Protein AF-A0A9X7QNC5-F1 (afdb_monomer)

Radius of gyration: 25.36 Å; Cα contacts (8 Å, |Δi|>4): 151; chains: 1; bounding box: 56×23×85 Å

Mean predicted aligned error: 12.27 Å

Structure (mmCIF, N/CA/C/O backbone):
data_AF-A0A9X7QNC5-F1
#
_entry.id   AF-A0A9X7QNC5-F1
#
loop_
_atom_site.group_PDB
_atom_site.id
_atom_site.type_symbol
_atom_site.label_atom_id
_atom_site.label_alt_id
_atom_site.label_comp_id
_atom_site.label_asym_id
_atom_site.label_entity_id
_atom_site.label_seq_id
_atom_site.pdbx_PDB_ins_code
_atom_site.Cartn_x
_atom_site.Cartn_y
_atom_site.Cartn_z
_atom_site.occupancy
_atom_site.B_iso_or_equiv
_atom_site.auth_seq_id
_atom_site.auth_comp_id
_atom_site.auth_asym_id
_atom_site.auth_atom_id
_atom_site.pdbx_PDB_model_num
ATOM 1 N N . MET A 1 1 ? 39.865 0.778 73.617 1.00 38.91 1 MET A N 1
ATOM 2 C CA . MET A 1 1 ? 41.243 0.432 73.203 1.00 38.91 1 MET A CA 1
ATOM 3 C C . MET A 1 1 ? 41.216 -0.942 72.553 1.00 38.91 1 MET A C 1
ATOM 5 O O . MET A 1 1 ? 40.797 -1.849 73.248 1.00 38.91 1 MET A O 1
ATOM 9 N N . PHE A 1 2 ? 41.678 -1.034 71.291 1.00 42.69 2 PHE A N 1
ATOM 10 C CA . PHE A 1 2 ? 42.242 -2.220 70.602 1.00 42.69 2 PHE A CA 1
ATOM 11 C C . PHE A 1 2 ? 41.344 -3.469 70.449 1.00 42.69 2 PHE A C 1
ATOM 13 O O . PHE A 1 2 ? 40.659 -3.850 71.377 1.00 42.69 2 PHE A O 1
ATOM 20 N N . LYS A 1 3 ? 41.342 -4.279 69.386 1.00 40.38 3 LYS A N 1
ATOM 21 C CA . LYS A 1 3 ? 41.853 -4.374 67.993 1.00 40.38 3 LYS A CA 1
ATOM 22 C C . LYS A 1 3 ? 41.460 -5.841 67.652 1.00 40.38 3 LYS A C 1
ATOM 24 O O . LYS A 1 3 ? 41.657 -6.687 68.511 1.00 40.38 3 LYS A O 1
ATOM 29 N N . HIS A 1 4 ? 40.822 -6.256 66.558 1.00 45.84 4 HIS A N 1
ATOM 30 C CA . HIS A 1 4 ? 41.333 -6.367 65.188 1.00 45.84 4 HIS A CA 1
ATOM 31 C C . HIS A 1 4 ? 40.430 -7.352 64.398 1.00 45.84 4 HIS A C 1
ATOM 33 O O . HIS A 1 4 ? 40.068 -8.394 64.929 1.00 45.84 4 HIS A O 1
ATOM 39 N N . ILE A 1 5 ? 40.140 -6.999 63.140 1.00 60.31 5 ILE A N 1
ATOM 40 C CA . ILE A 1 5 ? 40.220 -7.793 61.888 1.00 60.31 5 ILE A CA 1
ATOM 41 C C . ILE A 1 5 ? 39.660 -9.230 61.855 1.00 60.31 5 ILE A C 1
ATOM 43 O O . ILE A 1 5 ? 40.305 -10.144 62.347 1.00 60.31 5 ILE A O 1
ATOM 47 N N . PHE A 1 6 ? 38.603 -9.431 61.054 1.00 52.28 6 PHE A N 1
ATOM 48 C CA . PHE A 1 6 ? 38.382 -10.601 60.177 1.00 52.28 6 PHE A CA 1
ATOM 49 C C . PHE A 1 6 ? 37.665 -10.085 58.906 1.00 52.28 6 PHE A C 1
ATOM 51 O O . PHE A 1 6 ? 36.603 -9.485 59.001 1.00 52.28 6 PHE A O 1
ATOM 58 N N . ILE A 1 7 ? 38.377 -9.941 57.784 1.00 51.81 7 ILE A N 1
ATOM 59 C CA . ILE A 1 7 ? 38.494 -10.907 56.673 1.00 51.81 7 ILE A CA 1
ATOM 60 C C . ILE A 1 7 ? 37.239 -10.934 55.775 1.00 51.81 7 ILE A C 1
ATOM 62 O O . ILE A 1 7 ? 36.203 -11.465 56.143 1.00 51.81 7 ILE A O 1
ATOM 66 N N . SER A 1 8 ? 37.421 -10.334 54.592 1.00 53.16 8 SER A N 1
ATOM 67 C CA . SER A 1 8 ? 36.971 -10.737 53.250 1.00 53.16 8 SER A CA 1
ATOM 68 C C . SER A 1 8 ? 35.591 -11.376 53.068 1.00 53.16 8 SER A C 1
ATOM 70 O O . SER A 1 8 ? 35.360 -12.471 53.555 1.00 53.16 8 SER A O 1
ATOM 72 N N . ILE A 1 9 ? 34.782 -10.803 52.168 1.00 55.47 9 ILE A N 1
ATOM 73 C CA . ILE A 1 9 ? 34.279 -11.503 50.969 1.00 55.47 9 ILE A CA 1
ATOM 74 C C . ILE A 1 9 ? 33.917 -10.452 49.906 1.00 55.47 9 ILE A C 1
ATOM 76 O O . ILE A 1 9 ? 33.012 -9.635 50.059 1.00 55.47 9 ILE A O 1
ATOM 80 N N . LEU A 1 10 ? 34.699 -10.484 48.827 1.00 58.50 10 LEU A N 1
ATOM 81 C CA . LEU A 1 10 ? 34.372 -9.956 47.511 1.00 58.50 10 LEU A CA 1
ATOM 82 C C . LEU A 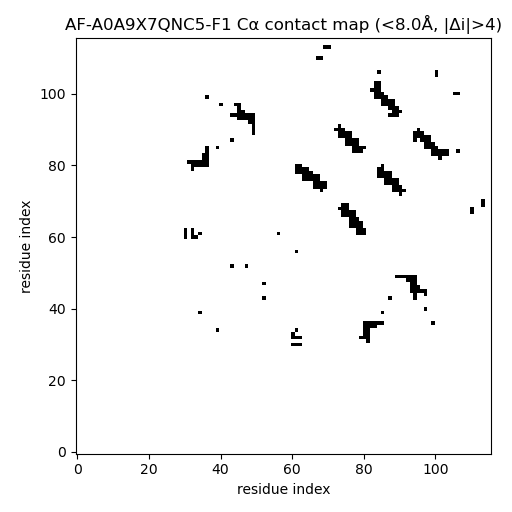1 10 ? 33.172 -10.735 46.960 1.00 58.50 10 LEU A C 1
ATOM 84 O O . LEU A 1 10 ? 33.300 -11.934 46.724 1.00 58.50 10 LEU A O 1
ATOM 88 N N . ILE A 1 11 ? 32.069 -10.058 46.651 1.00 58.66 11 ILE A N 1
ATOM 89 C CA . ILE A 1 11 ? 31.169 -10.487 45.574 1.00 58.66 11 ILE A CA 1
ATOM 90 C C . ILE A 1 11 ? 30.919 -9.251 44.721 1.00 58.66 11 ILE A C 1
ATOM 92 O O . ILE A 1 11 ? 30.096 -8.393 45.033 1.00 58.66 11 ILE A O 1
ATOM 96 N N . GLY A 1 12 ? 31.731 -9.132 43.671 1.00 48.16 12 GLY A N 1
ATOM 97 C CA . GLY A 1 12 ? 31.531 -8.149 42.624 1.00 48.16 12 GLY A CA 1
ATOM 98 C C . GLY A 1 12 ? 30.246 -8.476 41.880 1.00 48.16 12 GLY A C 1
ATOM 99 O O . GLY A 1 12 ? 30.157 -9.510 41.220 1.00 48.16 12 GLY A O 1
ATOM 100 N N . LEU A 1 13 ? 29.261 -7.585 41.963 1.00 52.50 13 LEU A N 1
ATOM 101 C CA . LEU A 1 13 ? 28.206 -7.545 40.963 1.00 52.50 13 LEU A CA 1
ATOM 102 C C . LEU A 1 13 ? 28.806 -6.910 39.707 1.00 52.50 13 LEU A C 1
ATOM 104 O O . LEU A 1 13 ? 28.861 -5.691 39.552 1.00 52.50 13 LEU A O 1
ATOM 108 N N . LEU A 1 14 ? 29.303 -7.768 38.820 1.00 47.16 14 LEU A N 1
ATOM 109 C CA . LEU A 1 14 ? 29.585 -7.408 37.442 1.00 47.16 14 LEU A CA 1
ATOM 110 C C . LEU A 1 14 ? 28.225 -7.205 36.752 1.00 47.16 14 LEU A C 1
ATOM 112 O O . LEU A 1 14 ? 27.658 -8.132 36.178 1.00 47.16 14 LEU A O 1
ATOM 116 N N . CYS A 1 15 ? 27.657 -6.002 36.854 1.00 50.19 15 CYS A N 1
ATOM 117 C CA . CYS A 1 15 ? 26.548 -5.598 35.996 1.00 50.19 15 CYS A CA 1
ATOM 118 C C . CYS A 1 15 ? 27.104 -5.409 34.586 1.00 50.19 15 CYS A C 1
ATOM 120 O O . CYS A 1 15 ? 27.487 -4.308 34.192 1.00 50.19 15 CYS A O 1
ATOM 122 N N . ILE A 1 16 ? 27.178 -6.504 33.830 1.00 54.00 16 ILE A N 1
ATOM 123 C CA . ILE A 1 16 ? 27.313 -6.432 32.382 1.00 54.00 16 ILE A CA 1
ATOM 124 C C . ILE A 1 16 ? 25.974 -5.887 31.887 1.00 54.00 16 ILE A C 1
ATOM 126 O O . ILE A 1 16 ? 25.024 -6.633 31.657 1.00 54.00 16 ILE A O 1
ATOM 130 N N . TYR A 1 17 ? 25.879 -4.564 31.764 1.00 52.00 17 TYR A N 1
ATOM 131 C CA . TYR A 1 17 ? 24.905 -3.972 30.866 1.00 52.00 17 TYR A CA 1
ATOM 1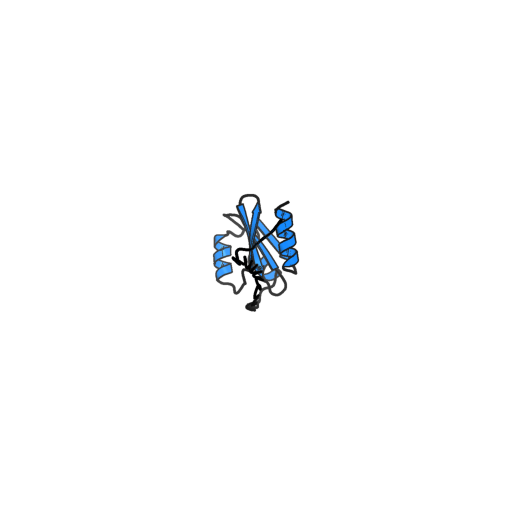32 C C . TYR A 1 17 ? 25.303 -4.436 29.474 1.00 52.00 17 TYR A C 1
ATOM 134 O O . TYR A 1 17 ? 26.215 -3.898 28.850 1.00 52.00 17 TYR A O 1
ATOM 142 N N . VAL A 1 18 ? 24.644 -5.491 29.005 1.00 52.06 18 VAL A N 1
ATOM 143 C CA . VAL A 1 18 ? 24.605 -5.799 27.586 1.00 52.06 18 VAL A CA 1
ATOM 144 C C . VAL A 1 18 ? 23.784 -4.667 26.978 1.00 52.06 18 VAL A C 1
ATOM 146 O O . VAL A 1 18 ? 22.566 -4.753 26.854 1.00 52.06 18 VAL A O 1
ATOM 149 N N . THR A 1 19 ? 24.436 -3.553 26.639 1.00 59.00 19 THR A N 1
ATOM 150 C CA . THR A 1 19 ? 23.926 -2.694 25.577 1.00 59.00 19 THR A CA 1
ATOM 151 C C . THR A 1 19 ? 24.040 -3.532 24.320 1.00 59.00 19 THR A C 1
ATOM 153 O O . THR A 1 19 ? 25.046 -3.510 23.613 1.00 59.00 19 THR A O 1
ATOM 156 N N . GLY A 1 20 ? 23.021 -4.359 24.100 1.00 46.22 20 GLY A N 1
ATOM 157 C CA . GLY A 1 20 ? 22.715 -4.868 22.787 1.00 46.22 20 GLY A CA 1
ATOM 158 C C . GLY A 1 20 ? 22.424 -3.648 21.936 1.00 46.22 20 GLY A C 1
ATOM 159 O O . GLY A 1 20 ? 21.286 -3.197 21.869 1.00 46.22 20 GLY A O 1
ATOM 160 N N . CYS A 1 21 ? 23.464 -3.085 21.322 1.00 47.22 21 CYS A N 1
ATOM 161 C CA . CYS A 1 21 ? 23.294 -2.374 20.076 1.00 47.22 21 CYS A CA 1
ATOM 162 C C . CYS A 1 21 ? 22.641 -3.399 19.157 1.00 47.22 21 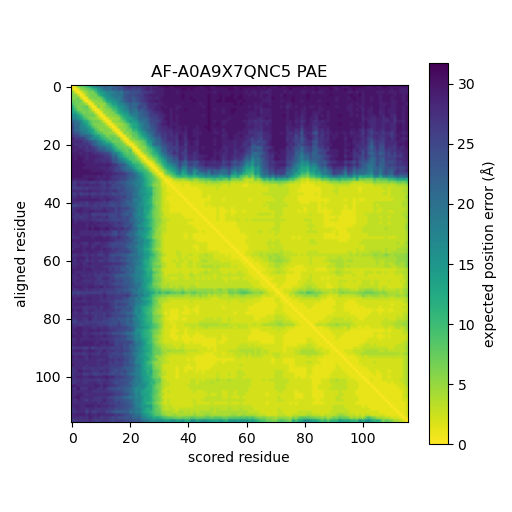CYS A C 1
ATOM 164 O O . CYS A 1 21 ? 23.305 -4.293 18.630 1.00 47.22 21 CYS A O 1
ATOM 166 N N . THR A 1 22 ? 21.319 -3.323 19.043 1.00 49.12 22 THR A N 1
ATOM 167 C CA . THR A 1 22 ? 20.590 -3.865 17.914 1.00 49.12 22 THR A CA 1
ATOM 168 C C . THR A 1 22 ? 21.133 -3.129 16.703 1.00 49.12 22 THR A C 1
ATOM 170 O O . THR A 1 22 ? 20.614 -2.112 16.256 1.00 49.12 22 THR A O 1
ATOM 173 N N . SER A 1 23 ? 22.259 -3.620 16.194 1.00 46.53 23 SER A N 1
ATOM 174 C CA . SER A 1 23 ? 22.671 -3.356 14.836 1.00 46.53 23 SER A CA 1
ATOM 175 C C . SER A 1 23 ? 21.548 -3.931 13.992 1.00 46.53 23 SER A C 1
ATOM 177 O O . SER A 1 23 ? 21.517 -5.134 13.729 1.00 46.53 23 SER A O 1
ATOM 179 N N . TYR A 1 24 ? 20.592 -3.080 13.616 1.00 42.28 24 TYR A N 1
ATOM 180 C CA . TYR A 1 24 ? 19.775 -3.310 12.442 1.00 42.28 24 TYR A CA 1
ATOM 181 C C . TYR A 1 24 ? 20.777 -3.422 11.302 1.00 42.28 24 TYR A C 1
ATOM 183 O O . TYR A 1 24 ? 21.193 -2.439 10.696 1.00 42.28 24 TYR A O 1
ATOM 191 N N . THR A 1 25 ? 21.249 -4.641 11.070 1.00 41.50 25 THR A N 1
ATOM 192 C CA . THR A 1 25 ? 21.876 -5.008 9.821 1.00 41.50 25 THR A CA 1
ATOM 193 C C . THR A 1 25 ? 20.744 -4.944 8.815 1.00 41.50 25 THR A C 1
ATOM 195 O O . THR A 1 25 ? 20.085 -5.930 8.505 1.00 41.50 25 THR A O 1
ATOM 198 N N . THR A 1 26 ? 20.488 -3.733 8.322 1.00 45.75 26 THR A N 1
ATOM 199 C CA . THR A 1 26 ? 19.832 -3.496 7.049 1.00 45.75 26 THR A CA 1
ATOM 200 C C . THR A 1 26 ? 20.766 -4.050 5.979 1.00 45.75 26 THR A C 1
ATOM 202 O O . THR A 1 26 ? 21.393 -3.334 5.203 1.00 45.75 26 THR A O 1
ATOM 205 N N . SER A 1 27 ? 20.853 -5.380 5.914 1.00 44.88 27 SER A N 1
ATOM 206 C CA . SER A 1 27 ? 21.015 -6.051 4.638 1.00 44.88 27 SER A CA 1
ATOM 207 C C . SER A 1 27 ? 19.756 -5.682 3.863 1.00 44.88 27 SER A C 1
ATOM 209 O O . SER A 1 27 ? 18.716 -6.334 3.916 1.00 44.88 27 SER A O 1
ATOM 211 N N . VAL A 1 28 ? 19.80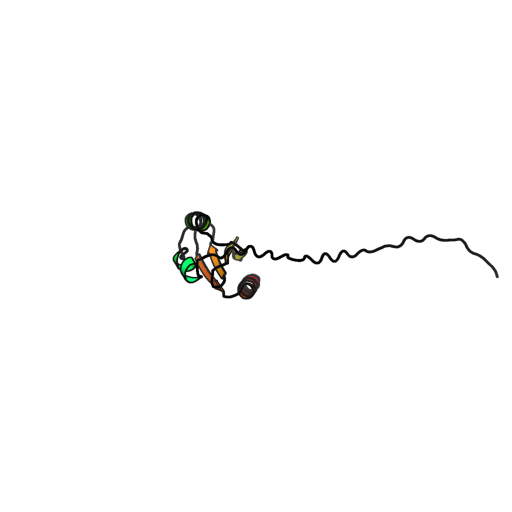1 -4.503 3.238 1.00 49.59 28 VAL A N 1
ATOM 212 C CA . VAL A 1 28 ? 18.839 -4.109 2.229 1.00 49.59 28 VAL A CA 1
ATOM 213 C C . VAL A 1 28 ? 19.078 -5.104 1.113 1.00 49.59 28 VAL A C 1
ATOM 215 O O . VAL A 1 28 ? 19.874 -4.852 0.212 1.00 49.59 28 VAL A O 1
ATOM 218 N N . ASP A 1 29 ? 18.416 -6.258 1.199 1.00 50.34 29 ASP A N 1
ATOM 219 C CA . ASP A 1 29 ? 18.167 -7.087 0.040 1.00 50.34 29 ASP A CA 1
ATOM 220 C C . ASP A 1 29 ? 17.557 -6.134 -0.967 1.00 50.34 29 ASP A C 1
ATOM 222 O O . ASP A 1 29 ? 16.441 -5.614 -0.790 1.00 50.34 29 ASP A O 1
ATOM 226 N N . LYS A 1 30 ? 18.395 -5.796 -1.945 1.00 51.91 30 LYS A N 1
ATOM 227 C CA . LYS A 1 30 ? 18.152 -4.807 -2.977 1.00 51.91 30 LYS A CA 1
ATOM 228 C C . LYS A 1 30 ? 17.219 -5.468 -3.981 1.00 51.91 30 LYS A C 1
ATOM 230 O O . LYS A 1 30 ? 17.571 -5.673 -5.137 1.00 51.91 30 LYS A O 1
ATOM 235 N N . ILE A 1 31 ? 16.027 -5.848 -3.520 1.00 56.34 31 ILE A N 1
ATOM 236 C CA . ILE A 1 31 ? 14.901 -6.144 -4.392 1.00 56.34 31 ILE A CA 1
ATOM 237 C C . ILE A 1 31 ? 14.546 -4.802 -5.016 1.00 56.34 31 ILE A C 1
ATOM 239 O O . ILE A 1 31 ? 13.791 -4.001 -4.469 1.00 56.34 31 ILE A O 1
ATOM 243 N N . SER A 1 32 ? 15.192 -4.530 -6.143 1.00 71.25 32 SER A N 1
ATOM 244 C CA . SER A 1 32 ? 14.875 -3.408 -7.003 1.00 71.25 32 SER A CA 1
ATOM 245 C C . SER A 1 32 ? 13.556 -3.735 -7.688 1.00 71.25 32 SER A C 1
ATOM 247 O O . SER A 1 32 ? 13.535 -4.345 -8.753 1.00 71.25 32 SER A O 1
ATOM 249 N N . THR A 1 33 ? 12.447 -3.366 -7.056 1.00 87.25 33 THR A N 1
ATOM 250 C CA . THR A 1 33 ? 11.140 -3.363 -7.719 1.00 87.25 33 THR A CA 1
ATOM 251 C C . THR A 1 33 ? 11.213 -2.513 -8.998 1.00 87.25 33 THR A C 1
ATOM 253 O O . THR A 1 33 ? 11.792 -1.421 -8.978 1.00 87.25 33 THR A O 1
ATOM 256 N N . PRO A 1 34 ? 10.668 -2.984 -10.134 1.00 92.50 34 PRO A N 1
ATOM 257 C CA . PRO A 1 34 ? 10.636 -2.194 -11.361 1.00 92.50 34 PRO A CA 1
ATOM 258 C C . PRO A 1 34 ? 9.550 -1.107 -11.332 1.00 92.50 34 PRO A C 1
ATOM 260 O O . PRO A 1 34 ? 9.588 -0.203 -12.164 1.00 92.50 34 PRO A O 1
ATOM 263 N N . TYR A 1 35 ? 8.602 -1.190 -10.395 1.00 95.19 35 TYR A N 1
ATOM 264 C CA . TYR A 1 35 ? 7.390 -0.374 -10.378 1.00 95.19 35 TYR A CA 1
ATOM 265 C C . TYR A 1 35 ? 7.592 0.954 -9.661 1.00 95.19 35 TYR A C 1
ATOM 267 O O . TYR A 1 35 ? 8.133 0.989 -8.551 1.00 95.19 35 TYR A O 1
ATOM 275 N N . THR A 1 36 ? 7.106 2.037 -10.262 1.00 96.25 36 THR A N 1
ATOM 276 C CA . THR A 1 36 ? 7.023 3.341 -9.596 1.00 96.25 36 THR A CA 1
ATOM 277 C C . THR A 1 36 ? 5.780 3.443 -8.708 1.00 96.25 36 THR A C 1
ATOM 279 O O . THR A 1 36 ? 4.888 2.591 -8.745 1.00 96.25 36 THR A O 1
ATOM 282 N N . ASN A 1 37 ? 5.705 4.510 -7.914 1.00 95.56 37 ASN A N 1
ATOM 283 C CA . ASN A 1 37 ? 4.500 4.888 -7.176 1.00 95.56 37 ASN A CA 1
ATOM 284 C C . ASN A 1 37 ? 3.260 4.946 -8.086 1.00 95.56 37 ASN A C 1
ATOM 286 O O . ASN A 1 37 ? 2.216 4.396 -7.741 1.00 95.56 37 ASN A O 1
ATOM 290 N N . GLU A 1 38 ? 3.384 5.551 -9.269 1.00 96.31 38 GLU A N 1
ATOM 291 C CA . GLU A 1 38 ? 2.285 5.700 -10.226 1.00 96.31 38 GLU A CA 1
ATOM 292 C C . GLU A 1 38 ? 1.842 4.350 -10.803 1.00 96.31 38 GLU A C 1
ATOM 294 O O . GLU A 1 38 ? 0.648 4.114 -10.993 1.00 96.31 38 GLU A O 1
ATOM 299 N N . ASP A 1 39 ? 2.784 3.438 -11.063 1.00 96.81 39 ASP A N 1
ATOM 300 C CA . ASP A 1 39 ? 2.458 2.091 -11.535 1.00 96.81 39 ASP A CA 1
ATOM 301 C C . ASP A 1 39 ? 1.652 1.318 -10.492 1.00 96.81 39 ASP A C 1
ATOM 303 O O . ASP A 1 39 ? 0.656 0.678 -10.835 1.00 96.81 39 ASP A O 1
ATOM 307 N N . LEU A 1 40 ? 2.045 1.407 -9.217 1.00 96.56 40 LEU A N 1
ATOM 308 C CA . LEU A 1 40 ? 1.341 0.725 -8.133 1.00 96.56 40 LEU A CA 1
ATOM 309 C C . LEU A 1 40 ? -0.000 1.384 -7.792 1.00 96.56 40 LEU A C 1
ATOM 311 O O . LEU A 1 40 ? -0.955 0.659 -7.528 1.00 96.56 40 LEU A O 1
ATOM 315 N N . GLN A 1 41 ? -0.125 2.711 -7.889 1.00 96.56 41 GLN A N 1
ATOM 316 C CA . GLN A 1 41 ? -1.422 3.395 -7.787 1.00 96.56 41 GLN A CA 1
ATOM 317 C C . GLN A 1 41 ? -2.401 2.924 -8.867 1.00 96.56 41 GLN A C 1
ATOM 319 O O . GLN A 1 41 ? -3.554 2.620 -8.569 1.00 96.56 41 GLN A O 1
ATOM 324 N N . ARG A 1 42 ? -1.948 2.808 -10.124 1.00 96.88 42 ARG A N 1
ATOM 325 C CA . ARG A 1 42 ? -2.786 2.269 -11.211 1.00 96.88 42 ARG A CA 1
ATOM 326 C C . ARG A 1 42 ? -3.083 0.783 -11.023 1.00 96.88 42 ARG A C 1
ATOM 328 O O . ARG A 1 42 ? -4.152 0.313 -11.406 1.00 96.88 42 ARG A O 1
ATOM 335 N N . ALA A 1 43 ? -2.137 0.025 -10.471 1.00 96.88 43 ALA A N 1
ATOM 336 C CA . ALA A 1 43 ? -2.311 -1.400 -10.239 1.00 96.88 43 ALA A CA 1
ATOM 337 C C . ALA A 1 43 ? -3.289 -1.702 -9.096 1.00 96.88 43 ALA A C 1
ATOM 339 O O . ALA A 1 43 ? -3.960 -2.736 -9.176 1.00 96.88 43 ALA A O 1
ATOM 340 N N . PHE A 1 44 ? -3.364 -0.831 -8.089 1.00 97.56 44 PHE A N 1
ATOM 341 C CA . PHE A 1 44 ? -4.135 -0.995 -6.856 1.00 97.56 44 PHE A CA 1
ATOM 342 C C . PHE A 1 44 ? -5.043 0.221 -6.592 1.00 97.56 44 PHE A C 1
ATOM 344 O O . PHE A 1 44 ? -4.820 0.959 -5.633 1.00 97.56 44 PHE A O 1
ATOM 351 N N . PRO A 1 45 ? -6.052 0.472 -7.443 1.00 97.81 45 PRO A N 1
ATOM 352 C CA . PRO A 1 45 ? -6.966 1.591 -7.261 1.00 97.81 45 PRO A CA 1
ATOM 353 C C . PRO A 1 45 ? -7.864 1.415 -6.028 1.00 97.81 45 PRO A C 1
ATOM 355 O O . PRO A 1 45 ? -8.155 0.295 -5.599 1.00 97.81 45 PRO A O 1
ATOM 358 N N . VAL A 1 46 ? -8.363 2.540 -5.516 1.00 97.88 46 VAL A N 1
ATOM 359 C CA . VAL A 1 46 ? -9.442 2.577 -4.516 1.00 97.88 46 VAL A CA 1
ATOM 360 C C . VAL A 1 46 ? -10.672 1.825 -5.044 1.00 97.88 46 VAL A C 1
ATOM 362 O O . VAL A 1 46 ? -11.006 1.926 -6.225 1.00 97.88 46 VAL A O 1
ATOM 365 N N . GLY A 1 47 ? -11.322 1.051 -4.176 1.00 97.81 47 GLY A N 1
ATOM 366 C CA . GLY A 1 47 ? -12.446 0.164 -4.494 1.00 97.81 47 GLY A CA 1
ATOM 367 C C . GLY A 1 47 ? -12.036 -1.244 -4.945 1.00 97.81 47 GLY A C 1
ATOM 368 O O . GLY A 1 47 ? -12.884 -2.103 -5.179 1.00 97.81 47 GLY A O 1
ATOM 369 N N . MET A 1 48 ? -10.737 -1.527 -5.088 1.00 98.19 48 MET A N 1
ATOM 370 C CA . MET A 1 48 ? -10.270 -2.890 -5.347 1.00 98.19 48 MET A CA 1
ATOM 371 C C . MET A 1 48 ? -10.459 -3.761 -4.102 1.00 98.19 48 MET A C 1
ATOM 373 O O . MET A 1 48 ? -9.945 -3.432 -3.036 1.00 98.19 48 MET A O 1
ATOM 377 N N . SER A 1 49 ? -11.113 -4.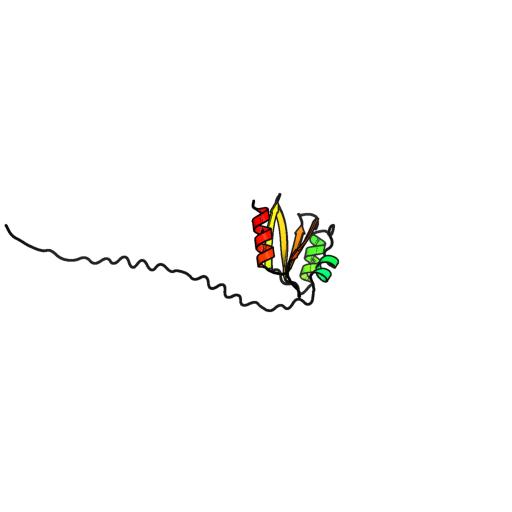916 -4.251 1.00 98.25 49 SER A N 1
ATOM 378 C CA . SER A 1 49 ? -11.256 -5.888 -3.159 1.00 98.25 49 SER A CA 1
ATOM 379 C C . SER A 1 49 ? -9.891 -6.330 -2.612 1.00 98.25 49 SER A C 1
ATOM 381 O O . SER A 1 49 ? -8.969 -6.555 -3.409 1.00 98.25 49 SER A O 1
ATOM 383 N N . ILE A 1 50 ? -9.777 -6.572 -1.305 1.00 96.69 50 ILE A N 1
ATOM 384 C CA . ILE A 1 50 ? -8.510 -7.003 -0.695 1.00 96.69 50 ILE A CA 1
ATOM 385 C C . ILE A 1 50 ? -8.013 -8.346 -1.227 1.00 96.69 50 ILE A C 1
ATOM 387 O O . ILE A 1 50 ? -6.815 -8.475 -1.473 1.00 96.69 50 ILE A O 1
ATOM 391 N N . ASP A 1 51 ? -8.896 -9.302 -1.511 1.00 97.00 51 ASP A N 1
ATOM 392 C CA . ASP A 1 51 ? -8.493 -10.594 -2.086 1.00 97.00 51 ASP A CA 1
ATOM 393 C C . ASP A 1 51 ? -7.807 -10.419 -3.445 1.00 97.00 51 ASP A C 1
ATOM 395 O O . ASP A 1 51 ? -6.729 -10.962 -3.698 1.00 97.00 51 ASP A O 1
ATOM 399 N N . THR A 1 52 ? -8.392 -9.589 -4.313 1.00 97.81 52 THR A N 1
ATOM 400 C CA . THR A 1 52 ? -7.792 -9.242 -5.611 1.00 97.81 52 THR A CA 1
ATOM 401 C C . THR A 1 52 ? -6.445 -8.545 -5.431 1.00 97.81 52 THR A C 1
ATOM 403 O O . THR A 1 52 ? -5.490 -8.874 -6.136 1.00 97.81 52 THR A O 1
ATOM 406 N N . TYR A 1 53 ? -6.342 -7.618 -4.474 1.00 96.94 53 TYR A N 1
ATOM 407 C CA . TYR A 1 53 ? -5.080 -6.959 -4.146 1.00 96.94 53 TYR A CA 1
ATOM 408 C C . TYR A 1 53 ? -4.007 -7.967 -3.713 1.00 96.94 53 TYR A C 1
ATOM 410 O O . TYR A 1 53 ? -2.910 -7.943 -4.268 1.00 96.94 53 TYR A O 1
ATOM 418 N N . ILE A 1 54 ? -4.314 -8.870 -2.773 1.00 94.88 54 ILE A N 1
ATOM 419 C CA . ILE A 1 54 ? -3.368 -9.874 -2.260 1.00 94.88 54 ILE A CA 1
ATOM 420 C C . ILE A 1 54 ? -2.894 -10.775 -3.400 1.00 94.88 54 ILE A C 1
ATOM 422 O O . ILE A 1 54 ? -1.688 -10.940 -3.595 1.00 94.88 54 ILE A O 1
ATOM 426 N N . ASN A 1 55 ? -3.830 -11.299 -4.195 1.00 96.56 55 ASN A N 1
ATOM 427 C CA . ASN A 1 55 ? -3.521 -12.168 -5.328 1.00 96.56 55 ASN A CA 1
ATOM 428 C C . ASN A 1 55 ? -2.610 -11.473 -6.345 1.00 96.56 55 ASN A C 1
ATOM 430 O O . ASN A 1 55 ? -1.604 -12.039 -6.775 1.00 96.56 55 ASN A O 1
ATOM 434 N N . LYS A 1 56 ? -2.916 -10.218 -6.692 1.00 96.00 56 LYS A N 1
ATOM 435 C CA . LYS A 1 56 ? -2.120 -9.439 -7.643 1.00 96.00 56 LYS A CA 1
ATOM 436 C C . LYS A 1 56 ? -0.745 -9.084 -7.078 1.00 96.00 56 LYS A C 1
ATOM 438 O O . LYS A 1 56 ? 0.256 -9.293 -7.756 1.00 96.00 56 LYS A O 1
ATOM 443 N N . LYS A 1 57 ? -0.677 -8.608 -5.830 1.00 94.50 57 LYS A N 1
ATOM 444 C CA . LYS A 1 57 ? 0.573 -8.279 -5.128 1.00 94.50 57 LYS A CA 1
ATOM 445 C C . LYS A 1 57 ? 1.512 -9.487 -5.069 1.00 94.50 57 LYS A C 1
ATOM 447 O O . LYS A 1 57 ? 2.698 -9.320 -5.328 1.00 94.50 57 LYS A O 1
ATOM 452 N N . ASN A 1 58 ? 1.004 -10.681 -4.763 1.00 93.38 58 ASN A N 1
ATOM 453 C CA . ASN A 1 58 ? 1.818 -11.900 -4.678 1.00 93.38 58 ASN A CA 1
ATOM 454 C C . ASN A 1 58 ? 2.459 -12.292 -6.021 1.00 93.38 58 ASN A C 1
ATOM 456 O O . ASN A 1 58 ? 3.510 -12.925 -6.031 1.00 93.38 58 ASN A O 1
ATOM 460 N N . GLY A 1 59 ? 1.858 -11.891 -7.146 1.00 92.88 59 GLY A N 1
ATOM 461 C CA . GLY A 1 59 ? 2.422 -12.071 -8.486 1.00 92.88 59 GLY A CA 1
ATOM 462 C C . GLY A 1 59 ? 3.364 -10.951 -8.942 1.00 92.88 59 GLY A C 1
ATOM 463 O O . GLY A 1 59 ? 3.911 -11.033 -10.040 1.00 92.88 59 GLY A O 1
ATOM 464 N N . MET A 1 60 ? 3.551 -9.895 -8.145 1.00 93.19 60 MET A N 1
ATOM 465 C CA . MET A 1 60 ? 4.373 -8.740 -8.505 1.00 93.19 60 MET A CA 1
ATOM 466 C C . MET A 1 60 ? 5.677 -8.722 -7.692 1.00 93.19 60 MET A C 1
ATOM 468 O O . MET A 1 60 ? 5.635 -8.889 -6.473 1.00 93.19 60 MET A O 1
ATOM 472 N N . PRO A 1 61 ? 6.842 -8.445 -8.312 1.00 93.06 61 PRO A N 1
ATOM 473 C CA . PRO A 1 61 ? 8.110 -8.269 -7.599 1.00 93.06 61 PRO A CA 1
ATOM 474 C C . PRO A 1 61 ? 8.160 -6.930 -6.834 1.00 93.06 61 PRO A C 1
ATOM 476 O O . PRO A 1 61 ? 8.931 -6.032 -7.166 1.00 93.06 61 PRO A O 1
ATOM 479 N N . VAL A 1 62 ? 7.316 -6.786 -5.808 1.00 91.50 62 VAL A N 1
ATOM 480 C CA . VAL A 1 62 ? 7.204 -5.595 -4.954 1.00 91.50 62 VAL A CA 1
ATOM 481 C C . VAL A 1 62 ? 7.518 -5.965 -3.509 1.00 91.50 62 VAL A C 1
ATOM 483 O O . VAL A 1 62 ? 6.867 -6.827 -2.911 1.00 91.50 62 VAL A O 1
ATOM 486 N N . LYS A 1 63 ? 8.488 -5.269 -2.913 1.00 91.31 63 LYS A N 1
ATOM 487 C CA . LYS A 1 63 ? 8.906 -5.514 -1.532 1.00 91.31 63 LYS A CA 1
ATOM 488 C C . LYS A 1 63 ? 7.889 -4.930 -0.554 1.00 91.31 63 LYS A C 1
ATOM 490 O O . LYS A 1 63 ? 7.591 -3.738 -0.589 1.00 91.31 63 LYS A O 1
ATOM 495 N N . HIS A 1 64 ? 7.371 -5.778 0.327 1.00 94.75 64 HIS A N 1
ATOM 496 C CA . HIS A 1 64 ? 6.614 -5.340 1.495 1.00 94.75 64 HIS A CA 1
ATOM 497 C C . HIS A 1 64 ? 7.583 -4.922 2.596 1.00 94.75 64 HIS A C 1
ATOM 499 O O . HIS A 1 64 ? 8.506 -5.678 2.896 1.00 94.75 64 HIS A O 1
ATOM 505 N N . ILE A 1 65 ? 7.388 -3.735 3.163 1.00 94.19 65 ILE A N 1
ATOM 506 C CA . ILE A 1 65 ? 8.257 -3.215 4.222 1.00 94.19 65 ILE A CA 1
ATOM 507 C C . ILE A 1 65 ? 7.646 -3.489 5.590 1.00 94.19 65 ILE A C 1
ATOM 509 O O . ILE A 1 65 ? 8.281 -4.105 6.440 1.00 94.19 65 ILE A O 1
ATOM 513 N N . SER A 1 66 ? 6.409 -3.045 5.787 1.00 94.75 66 SER A N 1
ATOM 514 C CA . SER A 1 66 ? 5.706 -3.131 7.061 1.00 94.75 66 SER A CA 1
ATOM 515 C C . SER A 1 66 ? 4.202 -2.961 6.857 1.00 94.75 66 SER A C 1
ATOM 517 O O . SER A 1 66 ? 3.736 -2.530 5.796 1.00 94.75 66 SER A O 1
ATOM 519 N N . ASN A 1 67 ? 3.446 -3.284 7.901 1.00 96.00 67 ASN A N 1
ATOM 520 C CA . ASN A 1 67 ? 2.050 -2.899 8.042 1.00 96.00 67 ASN A CA 1
ATOM 521 C C . ASN A 1 67 ? 1.965 -1.799 9.095 1.00 96.00 67 ASN A C 1
ATOM 523 O O . ASN A 1 67 ? 2.570 -1.944 10.155 1.00 96.00 67 ASN A O 1
ATOM 527 N N . ILE A 1 68 ? 1.192 -0.756 8.812 1.00 94.88 68 ILE A N 1
ATOM 528 C CA . ILE A 1 68 ? 0.845 0.284 9.774 1.00 94.88 68 ILE A CA 1
ATOM 529 C C . ILE A 1 68 ? -0.615 0.094 10.212 1.00 94.88 68 ILE A C 1
ATOM 531 O O . ILE A 1 68 ? -1.486 -0.127 9.357 1.00 94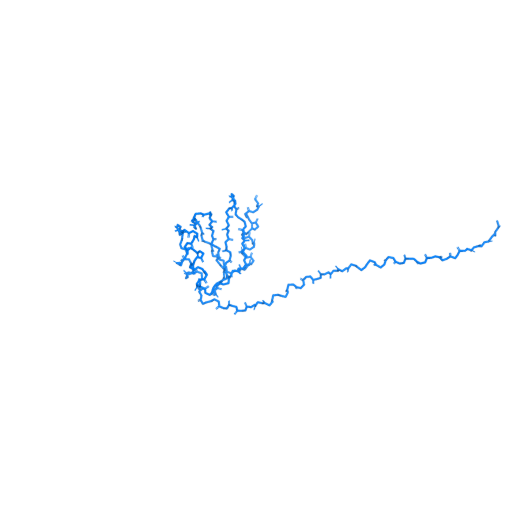.88 68 ILE A O 1
ATOM 535 N N . PRO A 1 69 ? -0.906 0.132 11.521 1.00 94.50 69 PRO A N 1
ATOM 536 C CA . PRO A 1 69 ? -2.276 0.111 12.005 1.00 94.50 69 PRO A CA 1
ATOM 537 C C . PRO A 1 69 ? -2.961 1.439 11.666 1.00 94.50 69 PRO A C 1
ATOM 539 O O . PRO A 1 69 ? -2.400 2.514 11.874 1.00 94.50 69 PRO A O 1
ATOM 542 N N . LEU A 1 70 ? -4.178 1.363 11.142 1.00 93.81 70 LEU A N 1
ATOM 543 C CA . LEU A 1 70 ? -5.054 2.511 10.925 1.00 93.81 70 LEU A CA 1
ATOM 544 C C . LEU A 1 70 ? -6.202 2.473 11.953 1.00 93.81 70 LEU A C 1
ATOM 546 O O . LEU A 1 70 ? -6.308 1.559 12.776 1.00 93.81 70 LEU A O 1
ATOM 550 N N . GLN A 1 71 ? -7.076 3.480 11.925 1.00 90.12 71 GLN A N 1
ATOM 551 C CA . GLN A 1 71 ? -8.256 3.518 12.794 1.00 90.12 71 GLN A CA 1
ATOM 552 C C . GLN A 1 71 ? -9.196 2.331 12.514 1.00 90.12 71 GLN A C 1
ATOM 554 O O . GLN A 1 71 ? -9.215 1.786 11.415 1.00 90.12 71 GLN A O 1
ATOM 559 N N . ASN A 1 72 ? -9.997 1.934 13.509 1.00 88.12 72 ASN A N 1
ATOM 560 C CA . ASN A 1 72 ? -11.019 0.880 13.390 1.00 88.12 72 ASN A CA 1
ATOM 561 C C . ASN A 1 72 ? -10.503 -0.520 12.998 1.00 88.12 72 ASN A C 1
ATOM 563 O O . ASN A 1 72 ? -11.287 -1.357 12.563 1.00 88.12 72 ASN A O 1
ATOM 5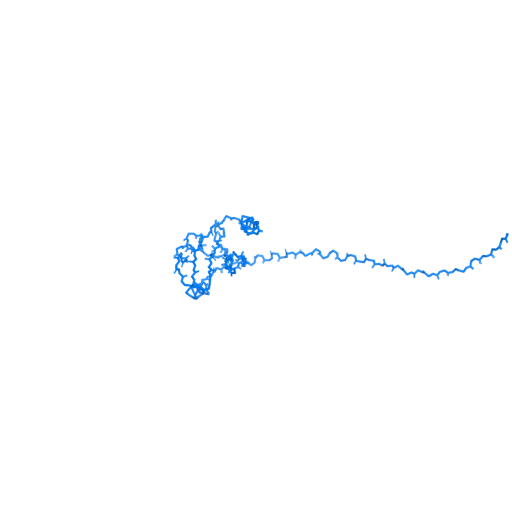67 N N . GLY A 1 73 ? -9.208 -0.797 13.188 1.00 88.81 73 GLY A N 1
ATOM 568 C CA . GLY A 1 73 ? -8.606 -2.090 12.838 1.00 88.81 73 GLY A CA 1
ATOM 569 C C . GLY A 1 73 ? -8.207 -2.216 11.364 1.00 88.81 73 GLY A C 1
ATOM 570 O O . GLY A 1 73 ? -7.771 -3.287 10.944 1.00 88.81 73 GLY A O 1
ATOM 571 N N . ASP A 1 74 ? -8.315 -1.131 10.595 1.00 95.56 74 ASP A N 1
ATOM 572 C CA . ASP A 1 74 ? -7.864 -1.079 9.209 1.00 95.56 74 ASP A CA 1
ATOM 573 C C . ASP A 1 74 ? -6.331 -1.141 9.116 1.00 95.56 74 ASP A C 1
ATOM 575 O O . ASP A 1 74 ? -5.606 -0.851 10.072 1.00 95.56 74 ASP A O 1
ATOM 579 N N . VAL A 1 75 ? -5.810 -1.518 7.944 1.00 96.62 75 VAL A N 1
ATOM 580 C CA . VAL A 1 75 ? -4.371 -1.756 7.760 1.00 96.62 75 VAL A CA 1
ATOM 581 C C . VAL A 1 75 ? -3.834 -1.018 6.541 1.00 96.62 75 VAL A C 1
ATOM 583 O O . VAL A 1 75 ? -4.292 -1.215 5.412 1.00 96.62 75 VAL A O 1
ATOM 586 N N . GLY A 1 76 ? -2.788 -0.223 6.763 1.00 97.44 76 GLY A N 1
ATOM 587 C CA . GLY A 1 76 ? -1.958 0.359 5.717 1.00 97.44 76 GLY A CA 1
ATOM 588 C C . GLY A 1 76 ? -0.780 -0.557 5.411 1.00 97.44 76 GLY A C 1
ATOM 589 O O . GLY A 1 76 ? 0.045 -0.836 6.273 1.00 97.44 76 GLY A O 1
ATOM 590 N N . ARG A 1 77 ? -0.674 -1.048 4.179 1.00 97.31 77 ARG A N 1
ATOM 591 C CA . ARG A 1 77 ? 0.416 -1.943 3.761 1.00 97.31 77 ARG A CA 1
ATOM 592 C C . ARG A 1 77 ? 1.480 -1.129 3.047 1.00 97.31 77 ARG A C 1
ATOM 594 O O . ARG A 1 77 ? 1.236 -0.650 1.940 1.00 97.31 77 ARG A O 1
ATOM 601 N N . VAL A 1 78 ? 2.654 -0.996 3.659 1.00 97.50 78 VAL A N 1
ATOM 602 C CA . VAL A 1 78 ? 3.778 -0.235 3.108 1.00 97.50 78 VAL A CA 1
ATOM 603 C C . VAL A 1 78 ? 4.534 -1.098 2.104 1.00 97.50 78 VAL A C 1
ATOM 605 O O . VAL A 1 78 ? 5.000 -2.203 2.410 1.00 97.50 78 VAL A O 1
ATOM 608 N N . LEU A 1 79 ? 4.656 -0.593 0.883 1.00 96.31 79 LEU A N 1
ATOM 609 C CA . LEU A 1 79 ? 5.389 -1.212 -0.210 1.00 96.31 79 LEU A CA 1
ATOM 610 C C . LEU A 1 79 ? 6.509 -0.274 -0.661 1.00 96.31 79 LEU A C 1
ATOM 612 O O . LEU A 1 79 ? 6.290 0.922 -0.853 1.00 96.31 79 LEU A O 1
ATOM 616 N N . GLN A 1 80 ? 7.706 -0.823 -0.857 1.00 94.69 80 GLN A N 1
ATOM 617 C CA . GLN A 1 80 ? 8.794 -0.090 -1.498 1.00 94.69 80 GLN A CA 1
ATOM 618 C C . GLN A 1 80 ? 8.546 -0.040 -3.005 1.00 94.69 80 GLN A C 1
ATOM 620 O O . GLN A 1 80 ? 8.145 -1.041 -3.605 1.00 94.69 80 GLN A O 1
ATOM 625 N N . THR A 1 81 ? 8.816 1.111 -3.611 1.00 94.62 81 THR A N 1
ATOM 626 C CA . THR A 1 81 ? 8.737 1.348 -5.056 1.00 94.62 81 THR A CA 1
ATOM 627 C C . THR A 1 81 ? 10.105 1.768 -5.592 1.00 94.62 81 THR A C 1
ATOM 629 O O . THR A 1 81 ? 11.070 1.936 -4.845 1.00 94.62 81 THR A O 1
ATOM 632 N N . LYS A 1 82 ? 10.214 1.923 -6.912 1.00 94.12 82 LYS A N 1
ATOM 633 C CA . LYS A 1 82 ? 11.442 2.364 -7.577 1.00 94.12 82 LYS A CA 1
ATOM 634 C C . LYS A 1 82 ? 11.835 3.791 -7.181 1.00 94.12 82 LYS A C 1
ATOM 636 O O . LYS A 1 82 ? 13.020 4.112 -7.176 1.00 94.12 82 LYS A O 1
ATOM 641 N N . ASN A 1 83 ? 10.850 4.642 -6.900 1.00 93.75 83 ASN A N 1
ATOM 642 C CA . ASN A 1 83 ? 11.019 6.073 -6.642 1.00 93.75 83 ASN A CA 1
ATOM 643 C C . ASN A 1 83 ? 10.530 6.514 -5.251 1.00 93.75 83 ASN A C 1
ATOM 645 O O . ASN A 1 83 ? 10.408 7.713 -5.018 1.00 93.75 83 ASN A O 1
ATOM 649 N N . GLY A 1 84 ? 10.262 5.577 -4.338 1.00 95.06 84 GLY A N 1
ATOM 650 C CA . GLY A 1 84 ? 9.854 5.889 -2.972 1.00 95.06 84 GLY A CA 1
ATOM 651 C C . GLY A 1 84 ? 9.088 4.751 -2.306 1.00 95.06 84 GLY A C 1
ATOM 652 O O . GLY A 1 84 ? 9.488 3.585 -2.365 1.00 95.06 84 GLY A O 1
ATOM 653 N N . PHE A 1 85 ? 7.985 5.107 -1.654 1.00 96.31 85 PHE A N 1
ATOM 654 C CA . PHE A 1 85 ? 7.119 4.197 -0.918 1.00 96.31 85 PHE A CA 1
ATOM 655 C C . PHE A 1 85 ? 5.655 4.490 -1.225 1.00 96.31 85 PHE A C 1
ATOM 657 O O . PHE A 1 85 ? 5.259 5.632 -1.457 1.00 96.31 85 PHE A O 1
ATOM 664 N N . ILE A 1 86 ? 4.836 3.448 -1.183 1.00 97.50 86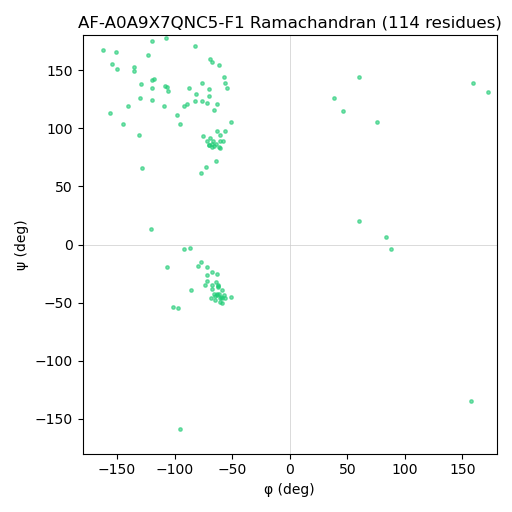 ILE A N 1
ATOM 665 C CA . ILE A 1 86 ? 3.387 3.556 -1.301 1.00 97.50 86 ILE A CA 1
ATOM 666 C C . ILE A 1 86 ? 2.736 2.793 -0.153 1.00 97.50 86 ILE A C 1
ATOM 668 O O . ILE A 1 86 ? 3.172 1.700 0.208 1.00 97.50 86 ILE A O 1
ATOM 672 N N . ILE A 1 87 ? 1.694 3.373 0.424 1.00 97.94 87 ILE A N 1
ATOM 673 C CA . ILE A 1 87 ? 0.871 2.756 1.454 1.00 97.94 87 ILE A CA 1
ATOM 674 C C . ILE A 1 87 ? -0.477 2.443 0.829 1.00 97.94 87 ILE A C 1
ATOM 676 O O . ILE A 1 87 ? -1.176 3.342 0.361 1.00 97.94 87 ILE A O 1
ATOM 680 N N . ILE A 1 88 ? -0.823 1.160 0.820 1.00 98.00 88 ILE A N 1
ATOM 681 C CA . ILE A 1 88 ? -2.134 0.678 0.391 1.00 98.00 88 ILE A CA 1
ATOM 682 C C . ILE A 1 88 ? -3.008 0.526 1.634 1.00 98.00 88 ILE A C 1
ATOM 684 O O . ILE A 1 88 ? -2.816 -0.417 2.407 1.00 98.00 88 ILE A O 1
ATOM 688 N N . CYS A 1 89 ? -3.932 1.460 1.841 1.00 97.62 89 CYS A N 1
ATOM 689 C CA . CYS A 1 89 ? -4.844 1.472 2.979 1.00 97.62 89 CYS A CA 1
ATOM 690 C C . CYS A 1 89 ? -6.102 0.683 2.632 1.00 97.62 89 CYS A C 1
ATOM 692 O O . CYS A 1 89 ? -6.809 0.996 1.670 1.00 97.62 89 CYS A O 1
ATOM 694 N N . GLY A 1 90 ? -6.380 -0.353 3.414 1.00 97.12 90 GLY A N 1
ATOM 695 C CA . GLY A 1 90 ? -7.526 -1.212 3.176 1.00 97.12 90 GLY A CA 1
ATOM 696 C C . GLY A 1 90 ? -8.087 -1.811 4.452 1.00 97.12 90 GLY A C 1
ATOM 697 O O . GLY A 1 90 ? -7.354 -2.034 5.418 1.00 97.12 90 GLY A O 1
ATOM 698 N N . ASN A 1 91 ? -9.386 -2.078 4.415 1.00 95.94 91 ASN A N 1
ATOM 699 C CA . ASN A 1 91 ? -10.124 -2.781 5.462 1.00 95.94 91 ASN A CA 1
ATOM 700 C C . ASN A 1 91 ? -10.229 -4.274 5.104 1.00 95.94 91 ASN A C 1
ATOM 702 O O . ASN A 1 91 ? -9.425 -4.774 4.326 1.00 95.94 91 ASN A O 1
ATOM 706 N N . GLU A 1 92 ? -11.189 -5.017 5.650 1.00 94.88 92 GLU A N 1
ATOM 707 C CA . GLU A 1 92 ? -11.387 -6.434 5.295 1.00 94.88 92 GLU A CA 1
ATOM 708 C C . GLU A 1 92 ? -11.970 -6.646 3.886 1.00 94.88 92 GLU A C 1
ATOM 710 O O . GLU A 1 92 ? -11.877 -7.738 3.332 1.00 94.88 92 GLU A O 1
ATOM 715 N N . LYS A 1 93 ? -12.586 -5.616 3.297 1.00 96.75 93 LYS A N 1
ATOM 716 C CA . LYS A 1 93 ? -13.322 -5.701 2.031 1.00 96.75 93 LYS A CA 1
ATOM 717 C C . LYS A 1 93 ? -12.505 -5.171 0.865 1.00 96.75 93 LYS A C 1
ATOM 719 O O . LYS A 1 93 ? -12.342 -5.869 -0.133 1.00 96.75 93 LYS A O 1
ATOM 724 N N . GLU A 1 94 ? -11.995 -3.949 0.974 1.00 98.00 94 GLU A N 1
ATOM 725 C CA . GLU A 1 94 ? -11.402 -3.224 -0.148 1.00 98.00 94 GLU A CA 1
ATOM 726 C C . GLU A 1 94 ? -10.302 -2.237 0.256 1.00 98.00 94 GLU A C 1
ATOM 728 O O . GLU A 1 94 ? -10.133 -1.875 1.424 1.00 98.00 94 GLU A O 1
ATOM 733 N N . ILE A 1 95 ? -9.556 -1.791 -0.753 1.00 98.38 95 ILE A N 1
ATOM 734 C CA . ILE A 1 95 ? -8.684 -0.622 -0.679 1.00 98.38 95 ILE A CA 1
ATOM 735 C C . ILE A 1 95 ? -9.572 0.618 -0.637 1.00 98.38 95 ILE A C 1
ATOM 737 O O . ILE A 1 95 ? -10.324 0.862 -1.577 1.00 98.38 95 ILE A O 1
ATOM 741 N N . PHE A 1 96 ? -9.448 1.431 0.406 1.00 97.75 96 PHE A N 1
ATOM 742 C CA . PHE A 1 96 ? -10.191 2.688 0.519 1.00 97.75 96 PHE A CA 1
ATOM 743 C C . PHE A 1 96 ? -9.314 3.925 0.292 1.00 97.75 96 PHE A C 1
ATOM 745 O O . PHE A 1 96 ? -9.843 4.993 -0.000 1.00 97.75 96 PHE A O 1
ATOM 752 N N . ASP A 1 97 ? -7.987 3.803 0.410 1.00 97.38 97 ASP A N 1
ATOM 753 C CA . ASP A 1 97 ? -7.060 4.914 0.180 1.00 97.38 97 ASP A CA 1
ATOM 754 C C . ASP A 1 97 ? -5.668 4.419 -0.246 1.00 97.38 97 ASP A C 1
ATOM 756 O O . ASP A 1 97 ? -5.260 3.292 0.047 1.00 97.38 97 ASP A O 1
ATOM 760 N N . VAL A 1 98 ? -4.930 5.273 -0.953 1.00 97.62 98 VAL A N 1
ATOM 761 C CA . VAL A 1 98 ? -3.576 4.995 -1.432 1.00 97.62 98 VAL A CA 1
ATOM 762 C C . VAL A 1 98 ? -2.717 6.245 -1.298 1.00 97.62 98 VAL A C 1
ATOM 764 O O . VAL A 1 98 ? -2.972 7.263 -1.941 1.00 97.62 98 VAL A O 1
ATOM 767 N N . LYS A 1 99 ? -1.643 6.155 -0.510 1.00 97.12 99 LYS A N 1
ATOM 768 C CA . LYS A 1 99 ? -0.740 7.282 -0.236 1.00 97.12 99 LYS A CA 1
ATOM 769 C C . LYS A 1 99 ? 0.667 7.002 -0.735 1.00 97.12 99 LYS A C 1
ATOM 771 O O . LYS A 1 99 ? 1.150 5.882 -0.621 1.00 97.12 99 LYS A O 1
ATOM 776 N N . THR A 1 100 ? 1.342 8.017 -1.259 1.00 96.88 100 THR A N 1
ATOM 777 C CA . THR A 1 100 ? 2.708 7.905 -1.790 1.00 96.88 100 THR A CA 1
ATOM 778 C C . THR A 1 100 ? 3.654 8.816 -1.034 1.00 96.88 100 THR A C 1
ATOM 780 O O . THR A 1 100 ? 3.309 9.957 -0.740 1.00 96.88 100 THR A O 1
ATOM 783 N N . PHE A 1 101 ? 4.863 8.331 -0.797 1.00 96.44 101 PHE A N 1
ATOM 784 C CA . PHE A 1 101 ? 5.905 9.008 -0.041 1.00 96.44 101 PHE A CA 1
ATOM 785 C C . PHE A 1 101 ? 7.238 8.877 -0.775 1.00 96.44 101 PHE A C 1
ATOM 787 O O . PHE A 1 101 ? 7.451 7.924 -1.532 1.00 96.44 101 PHE A O 1
ATOM 794 N N . GLN A 1 102 ? 8.137 9.838 -0.571 1.00 94.75 102 GLN A N 1
ATOM 795 C CA . GLN A 1 102 ? 9.475 9.787 -1.164 1.00 94.75 102 GLN A CA 1
ATOM 796 C C . GLN A 1 102 ? 10.435 8.981 -0.290 1.00 94.75 102 GLN A C 1
ATOM 798 O O . GLN A 1 102 ? 11.236 8.205 -0.810 1.00 94.75 102 GLN A O 1
ATOM 803 N N . THR A 1 103 ? 10.332 9.126 1.031 1.00 94.25 103 THR A N 1
ATOM 804 C CA . THR A 1 103 ? 11.245 8.495 1.987 1.00 94.25 103 THR A CA 1
ATOM 805 C C . THR A 1 103 ? 10.504 7.622 2.997 1.00 94.25 103 THR A C 1
ATOM 807 O O . THR A 1 103 ? 9.291 7.728 3.170 1.00 94.25 103 THR A O 1
ATOM 810 N N . ILE A 1 104 ? 11.246 6.740 3.670 1.00 93.88 104 ILE A N 1
ATOM 811 C CA . ILE A 1 104 ? 10.702 5.931 4.769 1.00 93.88 104 ILE A CA 1
ATOM 812 C C . ILE A 1 104 ? 10.449 6.780 6.025 1.00 93.88 104 ILE A C 1
ATOM 814 O O . ILE A 1 104 ? 9.560 6.468 6.807 1.00 93.88 104 ILE A O 1
ATOM 818 N N . GLU A 1 105 ? 11.187 7.879 6.197 1.00 95.94 105 GLU A N 1
ATOM 819 C CA . GLU A 1 105 ? 10.970 8.835 7.286 1.00 95.94 105 GLU A CA 1
ATOM 820 C C . GLU A 1 105 ? 9.593 9.497 7.164 1.00 95.94 105 GLU A C 1
ATOM 822 O O . GLU A 1 105 ? 8.854 9.557 8.143 1.00 95.94 105 GLU A O 1
ATOM 827 N N . ASP A 1 106 ? 9.183 9.879 5.950 1.00 96.25 106 ASP A N 1
ATOM 828 C CA . ASP A 1 106 ? 7.837 10.416 5.710 1.00 96.25 106 ASP A CA 1
ATOM 829 C C . ASP A 1 106 ? 6.736 9.392 6.033 1.00 96.25 106 ASP A C 1
ATOM 831 O O . ASP A 1 106 ? 5.673 9.757 6.536 1.00 96.25 106 ASP A O 1
ATOM 835 N N . VAL A 1 107 ? 6.994 8.104 5.769 1.00 95.81 107 VAL A N 1
ATOM 836 C CA . VAL A 1 107 ? 6.078 7.008 6.124 1.00 95.81 107 VAL A CA 1
ATOM 837 C C . VAL A 1 107 ? 5.943 6.888 7.642 1.00 95.81 107 VAL A C 1
ATOM 839 O O . VAL A 1 107 ? 4.824 6.769 8.137 1.00 95.81 107 VAL A O 1
ATOM 842 N N . HIS A 1 108 ? 7.051 6.959 8.384 1.00 95.31 108 HIS A N 1
ATOM 843 C CA . HIS A 1 108 ? 7.026 6.921 9.848 1.00 95.31 108 HIS A CA 1
ATOM 844 C C . HIS A 1 108 ? 6.341 8.152 10.447 1.00 95.31 108 HIS A C 1
ATOM 846 O O . HIS A 1 108 ? 5.486 8.006 11.314 1.00 95.31 108 HIS A O 1
ATOM 852 N N . ASN A 1 109 ? 6.619 9.350 9.928 1.00 96.12 109 ASN A N 1
ATOM 853 C CA . ASN A 1 109 ? 5.934 10.575 10.345 1.00 96.12 109 ASN A CA 1
ATOM 854 C C . ASN A 1 109 ? 4.417 10.480 10.122 1.00 96.12 109 ASN A C 1
ATOM 856 O O . ASN A 1 109 ? 3.626 10.936 10.951 1.00 96.12 109 ASN A O 1
ATOM 860 N N . TYR A 1 110 ? 3.999 9.868 9.009 1.00 95.00 110 TYR A N 1
ATOM 861 C CA . TYR A 1 110 ? 2.591 9.593 8.755 1.00 95.00 110 TYR A CA 1
ATOM 862 C C . TYR A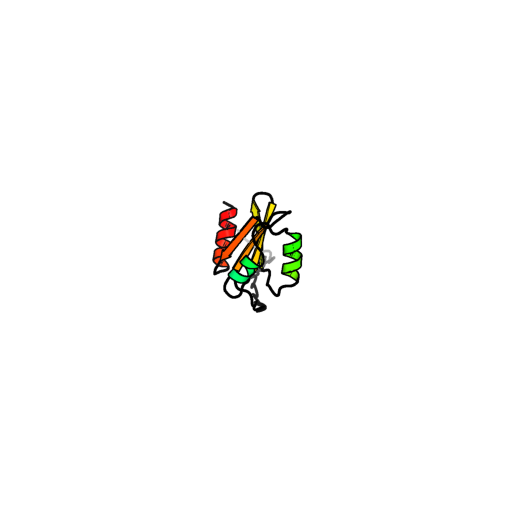 1 110 ? 2.015 8.594 9.766 1.00 95.00 110 TYR A C 1
ATOM 864 O O . TYR A 1 110 ? 0.973 8.875 10.352 1.00 95.00 110 TYR A O 1
ATOM 872 N N . GLU A 1 111 ? 2.692 7.475 10.023 1.00 94.38 111 GLU A N 1
ATOM 873 C CA . GLU A 1 111 ? 2.270 6.488 11.023 1.00 94.38 111 GLU A CA 1
ATOM 874 C C . GLU A 1 111 ? 2.108 7.110 12.421 1.00 94.38 111 GLU A C 1
ATOM 876 O O . GLU A 1 111 ? 1.071 6.929 13.056 1.00 94.38 111 GLU A O 1
ATOM 881 N N . GLU A 1 112 ? 3.071 7.915 12.873 1.00 93.94 112 GLU A N 1
ATOM 882 C CA . GLU A 1 112 ? 2.989 8.633 14.151 1.00 93.94 112 GLU A CA 1
ATOM 883 C C . GLU A 1 112 ? 1.825 9.630 14.193 1.00 93.94 112 GLU A C 1
ATOM 885 O O . GLU A 1 112 ? 1.212 9.831 15.242 1.00 93.94 112 GLU A O 1
ATOM 890 N N . SER A 1 113 ? 1.500 10.263 13.062 1.00 93.38 113 SER A N 1
ATOM 891 C CA . SER A 1 113 ? 0.375 11.201 12.979 1.00 93.38 113 SER A CA 1
ATOM 892 C C . SER A 1 113 ? -0.989 10.527 13.148 1.00 93.38 113 SER A C 1
ATOM 894 O O . SER A 1 113 ? -1.931 11.190 13.568 1.00 93.38 113 SER A O 1
ATOM 896 N N . LEU A 1 114 ? -1.097 9.225 12.863 1.00 91.31 114 LEU A N 1
ATOM 897 C CA . LEU A 1 114 ? -2.332 8.452 13.037 1.00 91.31 114 LEU A CA 1
ATOM 898 C C . LEU A 1 114 ? -2.581 8.027 14.487 1.00 91.31 114 LEU A C 1
ATOM 900 O O . LEU A 1 114 ? -3.703 7.654 14.825 1.00 91.31 114 LEU A O 1
ATOM 904 N N . GLN A 1 115 ? -1.538 8.048 15.320 1.00 84.06 115 GLN A N 1
ATOM 905 C CA . GLN A 1 115 ? -1.593 7.648 16.729 1.00 84.06 115 GLN A CA 1
ATOM 906 C C . GLN A 1 115 ? -1.887 8.822 17.678 1.00 84.06 115 GLN A C 1
ATOM 908 O O . GLN A 1 115 ? -2.004 8.610 18.886 1.00 84.06 115 GLN A O 1
ATOM 913 N N . LYS A 1 116 ? -1.971 10.046 17.148 1.00 74.81 116 LYS A N 1
ATOM 914 C CA . LYS A 1 116 ? -2.284 11.277 17.887 1.00 74.81 116 LYS A CA 1
ATOM 915 C C . LYS A 1 116 ? -3.776 11.577 17.836 1.00 74.81 116 LYS A C 1
ATOM 917 O O . LYS A 1 116 ? -4.287 12.050 18.874 1.00 74.81 116 LYS A O 1
#

Organism: Bacillus cereus (NCBI:txid1396)

Foldseek 3Di:
DDYDDDDDDDDDPPPPPPPPPPPPPPPVPPLQFAAALVRVCVVADWPAFVVSVVVSVVVGSWDWDDWAQAPPRWIWTWIAHNQAIKTQTGDNTGGHDIDTDRYVVVVVVVSVVRVD

Nearest PDB structures (foldseek):
  6fkn-assembly1_B  TM=7.442E-01  e=3.910E+00  Drosophila melanogaster
  6fkm-assembly1_B  TM=7.442E-01  e=3.910E+00  Drosophila melanogaster
  4re6-assembly1_B  TM=6.247E-01  e=4.675E+00  Aeropyrum pernix K1
  6fkk-assembly1_A  TM=6.012E-01  e=9.007E+00  Drosophila melanogaster
  9ayr-assembly1_A  TM=5.391E-01  e=7.096E+00  Saccharomyces cerevisiae S288C

Sequence (116 aa):
MFKHIFISILIGLLCIYVTGCTSYTTSVDKISTPYTNEDLQRAFPVGMSIDTYINKKNGMPVKHISNIPLQNGDVGRVLQTKNGFIIICGNEKEIFDVKTFQTIEDVHNYEESLQK

Solvent-accessible surface area (backbone atoms only — not comparable to full-atom values): 7184 Å² total; per-residue (Å²): 133,90,86,82,89,85,82,88,81,90,77,81,82,78,78,75,76,77,76,71,74,78,71,77,75,74,74,68,75,78,74,75,22,87,44,38,55,67,54,49,46,71,73,59,42,70,73,39,40,37,68,60,48,53,59,52,50,73,76,43,79,57,47,73,76,50,75,43,84,45,77,96,80,24,41,25,42,32,30,49,33,61,69,26,29,32,31,47,26,27,52,95,60,26,24,75,43,75,48,76,39,69,46,71,65,58,50,48,54,49,55,57,61,74,77,110

pLDDT: mean 82.76, std 20.42, range [38.91, 98.38]

Secondary structure (DSSP, 8-state):
---------------------------------S--HHHHHHHS-TT-BHHHHHHHHHTS---EEEEEE-GGG-EEEEEE-SSSEEEEEE-SSBEEEEEEESSHHHHHHHHHHHT-